Protein AF-A0A3N2KIJ1-F1 (afdb_monomer_lite)

pLDDT: mean 79.78, std 13.82, range [35.75, 96.56]

Radius of gyration: 16.18 Å; chains: 1; bounding box: 48×27×44 Å

Secondary structure (DSSP, 8-state):
---------SSEEEEETT-SS--EEE-TT---S-------TTSSEEEEEEEE-STTT--TT-EEEEEEEEEEEEEE--TTT-EEEEEEEEEEEE--SSEEEEEES-SEE-SS----EEEEE--TT----

Foldseek 3Di:
DQPLDQDFDQFKWKFWDPDPPDGTQDDHRDGDSDTDDDDDQVDQKIKMKIAGRDPVRRDPPQIKMKMWGWHWDWDDPDPVPPIFIKTFTPDMDMDPSFFPDKDQQHRIDGPDPDDGIDTDGDDPPPPDD

Structure (mmCIF, N/CA/C/O backbone):
data_AF-A0A3N2KIJ1-F1
#
_entry.id   AF-A0A3N2KIJ1-F1
#
loop_
_atom_site.group_PDB
_atom_site.id
_atom_site.type_symbol
_atom_site.label_atom_id
_atom_site.label_alt_id
_atom_site.label_comp_id
_atom_site.label_asym_id
_atom_site.label_entity_id
_atom_site.label_seq_id
_atom_site.pdbx_PDB_ins_code
_atom_site.Cartn_x
_atom_site.Cartn_y
_atom_site.Cartn_z
_atom_site.occupancy
_atom_site.B_iso_or_equiv
_atom_site.auth_seq_id
_atom_site.auth_comp_id
_atom_site.auth_asym_id
_atom_site.auth_atom_id
_atom_site.pdbx_PDB_model_num
ATOM 1 N N . MET A 1 1 ? -23.202 -7.683 2.969 1.00 44.56 1 MET A N 1
ATOM 2 C CA . MET A 1 1 ? -22.710 -7.948 1.592 1.00 44.56 1 MET A CA 1
ATOM 3 C C . MET A 1 1 ? -21.846 -6.756 1.208 1.00 44.56 1 MET A C 1
ATOM 5 O O . MET A 1 1 ? -22.367 -5.655 1.228 1.00 44.56 1 MET A O 1
ATOM 9 N N . SER A 1 2 ? -20.566 -6.931 0.845 1.00 48.75 2 SER A N 1
ATOM 10 C CA . SER A 1 2 ? -19.705 -5.785 0.488 1.00 48.75 2 SER A CA 1
ATOM 11 C C . SER A 1 2 ? -20.285 -5.010 -0.704 1.00 48.75 2 SER A C 1
ATOM 13 O O . SER A 1 2 ? -20.359 -5.533 -1.818 1.00 48.75 2 SER A O 1
ATOM 15 N N . THR A 1 3 ? -20.703 -3.764 -0.469 1.00 57.06 3 THR A N 1
ATOM 16 C CA . THR A 1 3 ? -21.377 -2.907 -1.461 1.00 57.06 3 THR A CA 1
ATOM 17 C C . THR A 1 3 ? -20.435 -2.408 -2.561 1.00 57.06 3 THR A C 1
ATOM 19 O O . THR A 1 3 ? -20.897 -1.841 -3.549 1.00 57.06 3 THR A O 1
ATOM 22 N N . LYS A 1 4 ? -19.113 -2.614 -2.412 1.00 61.72 4 LYS A N 1
ATOM 23 C CA . LYS A 1 4 ? -18.044 -2.059 -3.271 1.00 61.72 4 LYS A CA 1
ATOM 24 C C . LYS A 1 4 ? -18.173 -0.549 -3.519 1.00 61.72 4 LYS A C 1
ATOM 26 O O . LYS A 1 4 ? -17.627 -0.032 -4.492 1.00 61.72 4 LYS A O 1
ATOM 31 N N . GLN A 1 5 ? -18.905 0.158 -2.663 1.00 63.22 5 GLN A N 1
ATOM 32 C CA . GLN A 1 5 ? -19.157 1.576 -2.836 1.00 63.22 5 GLN A CA 1
ATOM 33 C C . GLN A 1 5 ? -17.884 2.354 -2.508 1.00 63.22 5 GLN A C 1
ATOM 35 O O . GLN A 1 5 ? -17.252 2.125 -1.477 1.00 63.22 5 GLN A O 1
ATOM 40 N N . GLN A 1 6 ? -17.495 3.266 -3.399 1.00 62.25 6 GLN A N 1
ATOM 41 C CA . GLN A 1 6 ? -16.359 4.139 -3.142 1.00 62.25 6 GLN A CA 1
ATOM 42 C C . GLN A 1 6 ? -16.702 5.045 -1.959 1.00 62.25 6 GLN A C 1
ATOM 44 O O . GLN A 1 6 ? -17.662 5.816 -2.010 1.00 62.25 6 GLN A O 1
ATOM 49 N N . ILE A 1 7 ? -15.910 4.940 -0.899 1.00 66.00 7 ILE A N 1
ATOM 50 C CA . ILE A 1 7 ? -15.989 5.824 0.257 1.00 66.00 7 ILE A CA 1
ATOM 51 C C . ILE A 1 7 ? -14.811 6.791 0.223 1.00 66.00 7 ILE A C 1
ATOM 53 O O . ILE A 1 7 ? -13.702 6.429 -0.170 1.00 66.00 7 ILE A O 1
ATOM 57 N N . THR A 1 8 ? -15.050 8.024 0.656 1.00 63.69 8 THR A N 1
ATOM 58 C CA . THR A 1 8 ? -13.994 9.021 0.838 1.00 63.69 8 THR A CA 1
ATOM 59 C C . THR A 1 8 ? -13.799 9.217 2.335 1.00 63.69 8 THR A C 1
ATOM 61 O O . THR A 1 8 ? -14.484 10.061 2.923 1.00 63.69 8 THR A O 1
ATOM 64 N N . PRO A 1 9 ? -12.925 8.428 2.984 1.00 65.19 9 PRO A N 1
ATOM 65 C CA . PRO A 1 9 ? -12.663 8.617 4.398 1.00 65.19 9 PRO A CA 1
ATOM 66 C C . PRO A 1 9 ? -12.051 10.005 4.605 1.00 65.19 9 PRO A C 1
ATOM 68 O O . PRO A 1 9 ? -11.097 10.388 3.935 1.00 65.19 9 PRO A O 1
ATOM 71 N N . ASP A 1 10 ? -12.611 10.781 5.527 1.00 64.38 10 ASP A N 1
ATOM 72 C CA . ASP A 1 10 ? -12.140 12.136 5.837 1.00 64.38 10 ASP A CA 1
ATOM 73 C C . ASP A 1 10 ? -11.167 12.184 7.021 1.00 64.38 10 ASP A C 1
ATOM 75 O O . ASP A 1 10 ? -10.599 13.229 7.339 1.00 64.38 10 ASP A O 1
ATOM 79 N N . SER A 1 11 ? -10.959 11.031 7.658 1.00 72.44 11 SER A N 1
ATOM 80 C CA . SER A 1 11 ? -10.238 10.897 8.918 1.00 72.44 11 SER A CA 1
ATOM 81 C C . SER A 1 11 ? -9.227 9.744 8.897 1.00 72.44 11 SER A C 1
ATOM 83 O O . SER A 1 11 ? -8.975 9.138 9.934 1.00 72.44 11 SER A O 1
ATOM 85 N N . VAL A 1 12 ? -8.656 9.406 7.737 1.00 78.75 12 VAL A N 1
ATOM 86 C CA . VAL A 1 12 ? -7.587 8.397 7.618 1.00 78.75 12 VAL A CA 1
ATOM 87 C C . VAL A 1 12 ? -6.275 9.097 7.295 1.00 78.75 12 VAL A C 1
ATOM 89 O O . VAL A 1 12 ? -6.210 9.905 6.374 1.00 78.75 12 VAL A O 1
ATOM 92 N N . ALA A 1 13 ? -5.233 8.781 8.057 1.00 83.81 13 ALA A N 1
ATOM 93 C CA . ALA A 1 13 ? -3.866 9.150 7.734 1.00 83.81 13 ALA A CA 1
ATOM 94 C C . ALA A 1 13 ? -3.138 7.928 7.172 1.00 83.81 13 ALA A C 1
ATOM 96 O O . ALA A 1 13 ? -3.220 6.841 7.743 1.00 83.81 13 ALA A O 1
ATOM 97 N N . VAL A 1 14 ? -2.426 8.106 6.062 1.00 86.31 14 VAL A N 1
ATOM 98 C CA . VAL A 1 14 ? -1.668 7.031 5.409 1.00 86.31 14 VAL A CA 1
ATOM 99 C C . VAL A 1 14 ? -0.207 7.417 5.388 1.00 86.31 14 VAL A C 1
ATOM 101 O O . VAL A 1 14 ? 0.122 8.556 5.051 1.00 86.31 14 VAL A O 1
ATOM 104 N N . GLY A 1 15 ? 0.672 6.476 5.711 1.00 86.38 15 GLY A N 1
ATOM 105 C CA . GLY A 1 15 ? 2.097 6.704 5.574 1.00 86.38 15 GLY A CA 1
ATOM 106 C C . GLY A 1 15 ? 2.919 5.469 5.253 1.00 86.38 15 GLY A C 1
ATOM 107 O O . GLY A 1 15 ? 2.436 4.349 5.352 1.00 86.38 15 GLY A O 1
ATOM 108 N N . GLY A 1 16 ? 4.163 5.668 4.824 1.00 86.56 16 GLY A N 1
ATOM 109 C CA . GLY A 1 16 ? 5.117 4.590 4.573 1.00 86.56 16 GLY A CA 1
ATOM 110 C C . GLY A 1 16 ? 5.831 4.154 5.852 1.00 86.56 16 GLY A C 1
ATOM 111 O O . GLY A 1 16 ? 6.302 4.989 6.617 1.00 86.56 16 GLY A O 1
ATOM 112 N N . VAL A 1 17 ? 5.977 2.850 6.067 1.00 82.81 17 VAL A N 1
ATOM 113 C CA . VAL A 1 17 ? 6.844 2.302 7.118 1.00 82.81 17 VAL A CA 1
ATOM 114 C C . VAL A 1 17 ? 8.304 2.436 6.668 1.00 82.81 17 VAL A C 1
ATOM 116 O O . VAL A 1 17 ? 8.640 2.187 5.505 1.00 82.81 17 VAL A O 1
ATOM 119 N N . ASP A 1 18 ? 9.175 2.910 7.562 1.00 78.00 18 ASP A N 1
ATOM 120 C CA . ASP A 1 18 ? 10.605 3.142 7.309 1.00 78.00 18 ASP A CA 1
ATOM 121 C C . ASP A 1 18 ? 10.909 4.010 6.067 1.00 78.00 18 ASP A C 1
ATOM 123 O O . ASP A 1 18 ? 11.909 3.786 5.375 1.00 78.00 18 ASP A O 1
ATOM 127 N N . ALA A 1 19 ? 10.036 4.962 5.702 1.00 67.38 19 ALA A N 1
ATOM 128 C CA . ALA A 1 19 ? 10.259 5.830 4.538 1.00 67.38 19 ALA A CA 1
ATOM 129 C C . ALA A 1 19 ? 11.291 6.931 4.819 1.00 67.38 19 ALA A C 1
ATOM 131 O O . ALA A 1 19 ? 11.189 7.614 5.837 1.00 67.38 19 ALA A O 1
ATOM 132 N N . PRO A 1 20 ? 12.289 7.131 3.937 1.00 56.38 20 PRO A N 1
ATOM 133 C CA . PRO A 1 20 ? 13.217 8.241 4.083 1.00 56.38 20 PRO A CA 1
ATOM 134 C C . PRO A 1 20 ? 12.519 9.577 3.770 1.00 56.38 20 PRO A C 1
ATOM 136 O O . PRO A 1 20 ? 11.875 9.713 2.734 1.00 56.38 20 PRO A O 1
ATOM 139 N N . ASN A 1 21 ? 12.736 10.573 4.631 1.00 52.78 21 ASN A N 1
ATOM 140 C CA . ASN A 1 21 ? 12.461 12.011 4.449 1.00 52.78 21 ASN A CA 1
ATOM 141 C C . ASN A 1 21 ? 11.012 12.526 4.512 1.00 52.78 21 ASN A C 1
ATOM 143 O O . ASN A 1 21 ? 10.862 13.714 4.766 1.00 52.78 21 ASN A O 1
ATOM 147 N N . ASP A 1 22 ? 9.982 11.697 4.358 1.00 56.53 22 ASP A N 1
ATOM 148 C CA . ASP A 1 22 ? 8.612 11.983 4.820 1.00 56.53 22 ASP A CA 1
ATOM 149 C C . ASP A 1 22 ? 7.799 10.688 4.726 1.00 56.53 22 ASP A C 1
ATOM 151 O O . ASP A 1 22 ? 7.754 10.049 3.672 1.00 56.53 22 ASP A O 1
ATOM 155 N N . THR A 1 23 ? 7.213 10.248 5.835 1.00 65.88 23 THR A N 1
ATOM 156 C CA . THR A 1 23 ? 6.374 9.050 5.850 1.00 65.88 23 THR A CA 1
ATOM 157 C C . THR A 1 23 ? 4.922 9.381 5.555 1.00 65.88 23 THR A C 1
ATOM 159 O O . THR A 1 23 ? 4.211 8.467 5.165 1.00 65.88 23 THR A O 1
ATOM 162 N N . LEU A 1 24 ? 4.460 10.629 5.700 1.00 74.88 24 LEU A N 1
ATOM 163 C CA . LEU A 1 24 ? 3.040 10.965 5.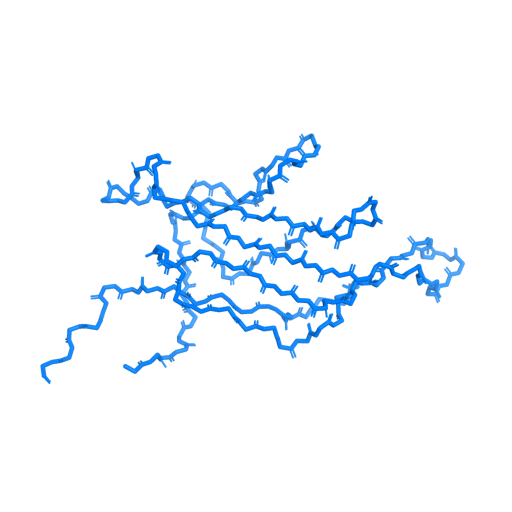618 1.00 74.88 24 LEU A CA 1
ATOM 164 C C . LEU A 1 24 ? 2.602 11.199 4.165 1.00 74.88 24 LEU A C 1
ATOM 166 O O . LEU A 1 24 ? 2.922 12.210 3.551 1.00 74.88 24 LEU A O 1
ATOM 170 N N . LEU A 1 25 ? 1.821 10.265 3.627 1.00 74.38 25 LEU A N 1
ATOM 171 C CA . LEU A 1 25 ? 1.255 10.334 2.276 1.00 74.38 25 LEU A CA 1
ATOM 172 C C . LEU A 1 25 ? -0.105 11.038 2.264 1.00 74.38 25 LEU A C 1
ATOM 174 O O . LEU A 1 25 ? -0.458 11.709 1.298 1.00 74.38 25 LEU A O 1
ATOM 178 N N . LEU A 1 26 ? -0.866 10.885 3.347 1.00 76.12 26 LEU A N 1
ATOM 179 C CA . LEU A 1 26 ? -2.164 11.517 3.533 1.00 76.12 26 LEU A CA 1
ATOM 180 C C . LEU A 1 26 ? -2.291 12.000 4.976 1.00 7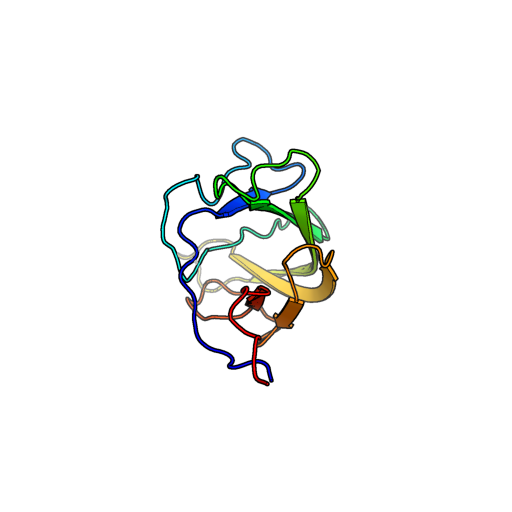6.12 26 LEU A C 1
ATOM 182 O O . LEU A 1 26 ? -2.202 11.198 5.905 1.00 76.12 26 LEU A O 1
ATOM 186 N N . GLY A 1 27 ? -2.500 13.304 5.163 1.00 65.25 27 GLY A N 1
ATOM 187 C CA . GLY A 1 27 ? -2.689 13.909 6.481 1.00 65.25 27 GLY A CA 1
ATOM 188 C C . GLY A 1 27 ? -4.142 13.851 6.979 1.00 65.25 27 GLY A C 1
ATOM 189 O O . GLY A 1 27 ? -5.069 13.818 6.164 1.00 65.25 27 GLY A O 1
ATOM 190 N N . PRO A 1 28 ? -4.366 13.900 8.308 1.00 58.84 28 PRO A N 1
ATOM 191 C CA . PRO A 1 28 ? -5.711 13.924 8.882 1.00 58.84 28 PRO A CA 1
ATOM 192 C C . PRO A 1 28 ? -6.516 15.129 8.370 1.00 58.84 28 PRO A C 1
ATOM 194 O O . PRO A 1 28 ? -6.015 16.252 8.364 1.00 58.84 28 PRO A O 1
ATOM 197 N N . GLY A 1 29 ? -7.761 14.897 7.940 1.00 59.59 29 GLY A N 1
ATOM 198 C CA . GLY A 1 29 ? -8.640 15.919 7.357 1.00 59.59 29 GLY A CA 1
ATOM 199 C C . GLY A 1 29 ? -8.596 16.009 5.826 1.00 59.59 29 GLY A C 1
ATOM 200 O O . GLY A 1 29 ? -9.382 16.753 5.239 1.00 59.59 29 GLY A O 1
ATOM 201 N N . SER A 1 30 ? -7.716 15.248 5.169 1.00 62.25 30 SER A N 1
ATOM 202 C CA . SER A 1 30 ? -7.683 15.146 3.708 1.00 62.25 30 SER A CA 1
ATOM 203 C C . SER A 1 30 ? -8.689 14.101 3.228 1.00 62.25 30 SER A C 1
ATOM 205 O O . SER A 1 30 ? -8.615 12.934 3.601 1.00 62.25 30 SER A O 1
ATOM 207 N N . ARG A 1 31 ? -9.631 14.526 2.384 1.00 65.19 31 ARG A N 1
ATOM 208 C CA . ARG A 1 31 ? -10.635 13.663 1.751 1.00 65.19 31 ARG A CA 1
ATOM 209 C C . ARG A 1 31 ? -10.126 13.211 0.393 1.00 65.19 31 ARG A C 1
ATOM 211 O O . ARG A 1 31 ? -10.268 13.951 -0.578 1.00 65.19 31 ARG A O 1
ATOM 218 N N . VAL A 1 32 ? -9.543 12.019 0.321 1.00 67.25 32 VAL A N 1
ATOM 219 C CA . VAL A 1 32 ? -9.133 11.428 -0.959 1.00 67.25 32 VAL A CA 1
ATOM 220 C C . VAL A 1 32 ? -9.740 10.043 -1.118 1.00 67.25 32 VAL A C 1
ATOM 222 O O . VAL A 1 32 ? -9.747 9.244 -0.186 1.00 67.25 32 VAL A O 1
ATOM 225 N N . SER A 1 33 ? -10.277 9.776 -2.304 1.00 71.81 33 SER A N 1
ATOM 226 C CA . SER A 1 33 ? -10.714 8.441 -2.717 1.00 71.81 33 SER A CA 1
ATOM 227 C C . SER A 1 33 ? -9.608 7.674 -3.448 1.00 71.81 33 SER A C 1
ATOM 229 O O . SER A 1 33 ? -9.729 6.469 -3.645 1.00 71.81 33 SER A O 1
ATOM 231 N N . GLN A 1 34 ? -8.529 8.363 -3.838 1.00 77.81 34 GLN A N 1
ATOM 232 C CA . GLN A 1 34 ? -7.366 7.810 -4.526 1.00 77.81 34 GLN A CA 1
ATOM 233 C C . GLN A 1 34 ? -6.086 8.424 -3.957 1.00 77.81 34 GLN A C 1
ATOM 235 O O . GLN A 1 34 ? -6.025 9.623 -3.681 1.00 77.81 34 GLN A O 1
ATOM 240 N N . LEU A 1 35 ? -5.065 7.591 -3.772 1.00 83.31 35 LEU A N 1
ATOM 241 C CA . LEU A 1 35 ? -3.772 7.981 -3.221 1.00 83.31 35 LEU A CA 1
ATOM 242 C C . LEU A 1 35 ? -2.657 7.297 -4.008 1.00 83.31 35 LEU A C 1
ATOM 244 O O . LEU A 1 35 ? -2.719 6.095 -4.262 1.00 83.31 35 LEU A O 1
ATOM 248 N N . TYR A 1 36 ? -1.610 8.050 -4.338 1.00 83.31 36 TYR A N 1
ATOM 249 C CA . TYR A 1 36 ? -0.405 7.483 -4.927 1.00 83.31 36 TYR A CA 1
ATOM 250 C C . TYR A 1 36 ? 0.477 6.859 -3.840 1.00 83.31 36 TYR A C 1
ATOM 252 O O . TYR A 1 36 ? 0.964 7.551 -2.944 1.00 83.31 36 TYR A O 1
ATOM 260 N N . LEU A 1 37 ? 0.694 5.547 -3.930 1.00 86.81 37 LEU A N 1
ATOM 261 C CA . LEU A 1 37 ? 1.563 4.801 -3.023 1.00 86.81 37 LEU A CA 1
ATOM 262 C C . LEU A 1 37 ? 2.964 4.664 -3.645 1.00 86.81 37 LEU A C 1
ATOM 264 O O . LEU A 1 37 ? 3.110 3.982 -4.659 1.00 86.81 37 LEU A O 1
ATOM 268 N N . PRO A 1 38 ? 4.015 5.287 -3.079 1.00 86.75 38 PRO A N 1
ATOM 269 C CA . PRO A 1 38 ? 5.353 5.233 -3.657 1.00 86.75 38 PRO A CA 1
ATOM 270 C C . PRO A 1 38 ? 6.051 3.896 -3.368 1.00 86.75 38 PRO A C 1
ATOM 272 O O . PRO A 1 38 ? 6.439 3.608 -2.235 1.00 86.75 38 PRO A O 1
ATOM 275 N N . PHE A 1 39 ? 6.271 3.100 -4.415 1.00 87.31 39 PHE A N 1
ATOM 276 C CA . PHE A 1 39 ? 7.091 1.885 -4.367 1.00 87.31 39 PHE A CA 1
ATOM 277 C C . PHE A 1 39 ? 8.579 2.247 -4.449 1.00 87.31 39 PHE A C 1
ATOM 279 O O . PHE A 1 39 ? 8.967 3.232 -5.080 1.00 87.31 39 PHE A O 1
ATOM 286 N N . ARG A 1 40 ? 9.437 1.444 -3.813 1.00 87.00 40 ARG A N 1
ATOM 287 C CA . ARG A 1 40 ? 10.883 1.703 -3.738 1.00 87.00 40 ARG A CA 1
ATOM 288 C C . ARG A 1 40 ? 11.659 0.715 -4.590 1.00 87.00 40 ARG A C 1
ATOM 290 O O . ARG A 1 40 ? 11.661 -0.473 -4.292 1.00 87.00 40 ARG A O 1
ATOM 297 N N . SER A 1 41 ? 12.397 1.201 -5.582 1.00 85.50 41 SER A N 1
ATOM 298 C CA . SER A 1 41 ? 13.265 0.369 -6.432 1.00 85.50 41 SER A CA 1
ATOM 299 C C . SER A 1 41 ? 14.450 -0.256 -5.688 1.00 85.50 41 SER A C 1
ATOM 301 O O . SER A 1 41 ? 14.981 -1.274 -6.117 1.00 85.50 41 SER A O 1
ATOM 303 N N . THR A 1 42 ? 14.852 0.315 -4.550 1.00 87.00 42 THR A N 1
ATOM 304 C CA . THR A 1 42 ? 15.981 -0.161 -3.730 1.00 87.00 42 THR A CA 1
ATOM 305 C C . THR A 1 42 ? 15.601 -1.234 -2.709 1.00 87.00 42 THR A C 1
ATOM 307 O O . THR A 1 42 ? 16.463 -1.711 -1.967 1.00 87.00 42 THR A O 1
ATOM 310 N N . LYS A 1 43 ? 14.317 -1.602 -2.626 1.00 88.56 43 LYS A N 1
ATOM 311 C CA . LYS A 1 43 ? 13.792 -2.586 -1.673 1.00 88.56 43 LYS A CA 1
ATOM 312 C C . LYS A 1 43 ? 12.899 -3.593 -2.406 1.00 88.56 43 LYS A C 1
ATOM 314 O O . LYS A 1 43 ? 12.180 -3.195 -3.316 1.00 88.56 43 LYS A O 1
ATOM 319 N N . PRO A 1 44 ? 12.898 -4.872 -1.994 1.00 91.69 44 PRO A N 1
ATOM 320 C CA . PRO A 1 44 ? 12.003 -5.881 -2.566 1.00 91.69 44 PRO A CA 1
ATOM 321 C C . PRO A 1 44 ? 10.551 -5.725 -2.090 1.00 91.69 44 PRO A C 1
ATOM 323 O O . PRO A 1 44 ? 9.661 -6.411 -2.584 1.00 91.69 44 PRO A O 1
ATOM 326 N N . SER A 1 45 ? 10.316 -4.859 -1.103 1.00 92.56 45 SER A N 1
ATOM 327 C CA . SER A 1 45 ? 9.009 -4.640 -0.508 1.00 92.56 45 SER A CA 1
ATOM 328 C C . SER A 1 45 ? 8.853 -3.208 -0.010 1.00 92.56 45 SER A C 1
ATOM 330 O O . SER A 1 45 ? 9.828 -2.559 0.380 1.00 92.56 45 SER A O 1
ATOM 332 N N . THR A 1 46 ? 7.609 -2.742 0.029 1.00 92.75 46 THR A N 1
ATOM 333 C CA . THR A 1 46 ? 7.207 -1.490 0.677 1.00 92.75 46 THR A CA 1
ATOM 334 C C . THR A 1 46 ? 6.000 -1.774 1.558 1.00 92.75 46 THR A C 1
ATOM 336 O O . THR A 1 46 ? 5.112 -2.532 1.171 1.00 92.75 46 THR A O 1
ATOM 339 N N . GLU A 1 47 ? 5.983 -1.183 2.747 1.00 93.25 47 GLU A N 1
ATOM 340 C CA . GLU A 1 47 ? 4.880 -1.295 3.693 1.00 93.25 47 GLU A CA 1
ATOM 341 C C . GLU A 1 47 ? 4.316 0.089 4.003 1.00 93.25 47 GLU A C 1
ATOM 343 O O . GLU A 1 47 ? 5.055 1.075 4.091 1.00 93.25 47 GLU A O 1
ATOM 348 N N . PHE A 1 48 ? 2.999 0.148 4.141 1.00 92.19 48 PHE A N 1
ATOM 349 C CA . PHE A 1 48 ? 2.228 1.335 4.462 1.00 92.19 48 PHE A CA 1
ATOM 350 C C . PHE A 1 48 ? 1.420 1.093 5.729 1.00 92.19 48 PHE A C 1
ATOM 352 O O . PHE A 1 48 ? 0.980 -0.029 5.968 1.00 92.19 48 PHE A O 1
ATOM 359 N N . TYR A 1 49 ? 1.202 2.141 6.516 1.00 91.06 49 TYR A N 1
ATOM 360 C CA . TYR A 1 49 ? 0.309 2.128 7.664 1.00 91.06 49 TYR A CA 1
ATOM 361 C C . TYR A 1 49 ? -0.887 3.056 7.432 1.00 91.06 49 TYR A C 1
ATOM 363 O O . TYR A 1 49 ? -0.762 4.118 6.818 1.00 91.06 49 TYR A O 1
ATOM 371 N N . PHE A 1 50 ? -2.037 2.656 7.963 1.00 89.19 50 PHE A N 1
ATOM 372 C CA . PHE A 1 50 ? -3.309 3.362 7.935 1.00 89.19 50 PHE A CA 1
ATOM 373 C C . PHE A 1 50 ? -3.710 3.651 9.375 1.00 89.19 50 PHE A C 1
ATOM 375 O O . PHE A 1 50 ? -4.043 2.741 10.133 1.00 89.19 50 PHE A O 1
ATOM 382 N N . GLN A 1 51 ? -3.646 4.921 9.762 1.00 87.25 51 GLN A N 1
ATOM 383 C CA . GLN A 1 51 ? -4.048 5.377 11.084 1.00 87.25 51 GLN A CA 1
ATOM 384 C C . GLN A 1 51 ? -5.407 6.067 11.011 1.00 87.25 51 GLN A C 1
ATOM 386 O O . GLN A 1 51 ? -5.612 7.008 10.242 1.00 87.25 51 GLN A O 1
ATOM 391 N N . TYR A 1 52 ? -6.327 5.628 11.861 1.00 85.06 52 TYR A N 1
ATOM 392 C CA . TYR A 1 52 ? -7.682 6.161 11.922 1.00 85.06 52 TYR A CA 1
ATOM 393 C C . TYR A 1 52 ? -7.722 7.319 12.914 1.00 85.06 52 TYR A C 1
ATOM 395 O O . TYR A 1 52 ? -7.440 7.153 14.091 1.00 85.06 52 TYR A O 1
ATOM 403 N N . LYS A 1 53 ? -8.035 8.518 12.427 1.00 77.19 53 LYS A N 1
ATOM 404 C CA . LYS A 1 53 ? -8.070 9.777 13.188 1.00 77.19 53 LYS A CA 1
ATOM 405 C C . LYS A 1 53 ? -9.482 10.286 13.455 1.00 77.19 53 LYS A C 1
ATOM 407 O O . LYS A 1 53 ? -9.665 11.406 13.928 1.00 77.19 53 LYS A O 1
ATOM 412 N N . GLN A 1 54 ? -10.497 9.475 13.166 1.00 74.00 54 GLN A N 1
ATOM 413 C CA . GLN A 1 54 ? -11.866 9.798 13.549 1.00 74.00 54 GLN A CA 1
ATOM 414 C C . GLN A 1 54 ? -11.959 9.764 15.079 1.00 74.00 54 GLN A C 1
ATOM 416 O O . GLN A 1 54 ? -11.435 8.843 15.692 1.00 74.00 54 GLN A O 1
ATOM 421 N N . LYS A 1 55 ? -12.623 10.739 15.716 1.00 66.12 55 LYS A N 1
ATOM 422 C CA . LYS A 1 55 ? -12.615 10.897 17.190 1.00 66.12 55 LYS A CA 1
ATOM 423 C C . LYS A 1 55 ? -12.933 9.622 17.986 1.00 66.12 55 LYS A C 1
ATOM 425 O O . LYS A 1 55 ? -12.406 9.458 19.077 1.00 66.12 55 LYS A O 1
ATOM 430 N N . ALA A 1 56 ? -13.795 8.749 17.465 1.00 69.50 56 ALA A N 1
ATOM 431 C CA . ALA A 1 56 ? -14.170 7.490 18.114 1.00 69.50 56 ALA A CA 1
ATOM 432 C C . ALA A 1 56 ? -13.154 6.345 17.908 1.00 69.50 56 ALA A C 1
ATOM 434 O O . ALA A 1 56 ? -13.281 5.306 18.545 1.00 69.50 56 ALA A O 1
ATOM 435 N N . LEU A 1 57 ? -12.177 6.524 17.015 1.00 70.75 57 LEU A N 1
ATOM 436 C CA . LEU A 1 57 ? -11.237 5.509 16.531 1.00 70.75 57 LEU A CA 1
ATOM 437 C C . LEU A 1 57 ? -9.763 5.962 16.613 1.00 70.75 57 LEU A C 1
ATOM 439 O O . LEU A 1 57 ? -8.887 5.193 16.227 1.00 70.75 57 LEU A O 1
ATOM 443 N N . ASP A 1 58 ? -9.471 7.169 17.124 1.00 79.19 58 ASP A N 1
ATOM 444 C CA . ASP A 1 58 ? -8.104 7.703 17.283 1.00 79.19 58 ASP A CA 1
ATOM 445 C C . ASP A 1 58 ? -7.375 7.055 18.463 1.00 79.19 58 ASP A C 1
ATOM 447 O O . ASP A 1 58 ? -7.119 7.661 19.506 1.00 79.19 58 ASP A O 1
ATOM 451 N N . PHE A 1 59 ? -7.064 5.774 18.287 1.00 78.44 59 PHE A N 1
ATOM 452 C CA . PHE A 1 59 ? -6.307 4.977 19.231 1.00 78.44 59 PHE A CA 1
ATOM 453 C C . PHE A 1 59 ? -4.913 4.670 18.672 1.00 78.44 59 PHE A C 1
ATOM 455 O O . PHE A 1 59 ? -4.798 4.217 17.533 1.00 78.44 59 PHE A O 1
ATOM 462 N N . PRO A 1 60 ? -3.835 4.827 19.465 1.00 77.88 60 PRO A N 1
ATOM 463 C CA . PRO A 1 60 ? -2.471 4.533 19.016 1.00 77.88 60 PRO A CA 1
ATOM 464 C C . PRO A 1 60 ? -2.252 3.094 18.529 1.00 77.88 60 PRO A C 1
ATOM 466 O O . PRO A 1 60 ? -1.356 2.856 17.727 1.00 77.88 60 PRO A O 1
ATOM 469 N N . TRP A 1 61 ? -3.048 2.143 19.024 1.00 79.81 61 TRP A N 1
ATOM 470 C CA . TRP A 1 61 ? -2.974 0.726 18.656 1.00 79.81 61 TRP A CA 1
ATOM 4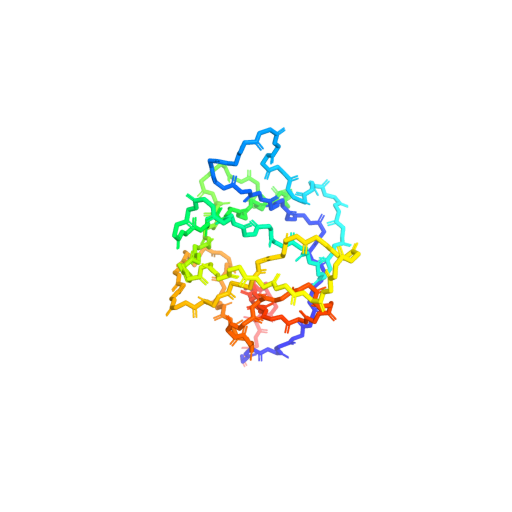71 C C . TRP A 1 61 ? -3.898 0.343 17.495 1.00 79.81 61 TRP A C 1
ATOM 473 O O . TRP A 1 61 ? -3.795 -0.771 16.994 1.00 79.81 61 TRP A O 1
ATOM 483 N N . LEU A 1 62 ? -4.811 1.228 17.078 1.00 85.25 62 LEU A N 1
ATOM 484 C CA . LEU A 1 62 ? -5.722 0.969 15.967 1.00 85.25 62 LEU A CA 1
ATOM 485 C C . LEU A 1 62 ? -5.079 1.479 14.677 1.00 85.25 62 LEU A C 1
ATOM 487 O O . LEU A 1 62 ? -5.354 2.581 14.202 1.00 85.25 62 LEU A O 1
ATOM 491 N N . VAL A 1 63 ? -4.160 0.674 14.156 1.00 88.62 63 VAL A N 1
ATOM 492 C CA . VAL A 1 63 ? -3.414 0.953 12.930 1.00 88.62 63 VAL A CA 1
ATOM 493 C C . VAL A 1 63 ? -3.414 -0.308 12.089 1.00 88.62 63 VAL A C 1
ATOM 495 O O . VAL A 1 63 ? -3.050 -1.373 12.587 1.00 88.62 63 VAL A O 1
ATOM 498 N N . ASP A 1 64 ? -3.794 -0.183 10.821 1.00 91.81 64 ASP A N 1
ATOM 499 C CA . ASP A 1 64 ? -3.594 -1.263 9.864 1.00 91.81 64 ASP A CA 1
ATOM 500 C C . ASP A 1 64 ? -2.305 -1.089 9.075 1.00 91.81 64 ASP A C 1
ATOM 502 O O . ASP A 1 64 ? -1.923 0.034 8.758 1.00 91.81 64 ASP A O 1
ATOM 506 N N . THR A 1 65 ? -1.649 -2.193 8.723 1.00 93.44 65 THR A N 1
ATOM 507 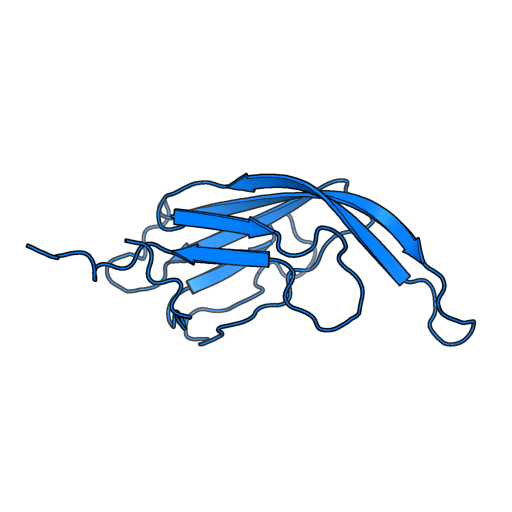C CA . THR A 1 65 ? -0.533 -2.188 7.780 1.00 93.44 65 THR A CA 1
ATOM 508 C C . THR A 1 65 ? -0.874 -2.944 6.507 1.00 93.44 65 THR A C 1
ATOM 510 O O . THR A 1 65 ? -1.669 -3.883 6.504 1.00 93.44 65 THR A O 1
ATOM 513 N N . LEU A 1 66 ? -0.277 -2.503 5.404 1.00 94.81 66 LEU A N 1
ATOM 514 C CA . LEU A 1 66 ? -0.370 -3.117 4.088 1.00 94.81 66 LEU A CA 1
ATOM 515 C C . LEU A 1 66 ? 1.023 -3.163 3.484 1.00 94.81 66 LEU A C 1
ATOM 517 O O . LEU A 1 66 ? 1.637 -2.131 3.213 1.00 94.81 66 LEU A O 1
ATOM 521 N N . ARG A 1 67 ? 1.507 -4.373 3.245 1.00 95.12 67 ARG A N 1
ATOM 522 C CA . ARG A 1 67 ? 2.812 -4.633 2.658 1.00 95.12 67 ARG A CA 1
ATOM 523 C C . ARG A 1 67 ? 2.653 -5.236 1.274 1.00 95.12 67 ARG A C 1
ATOM 525 O O . ARG A 1 67 ? 1.895 -6.184 1.096 1.00 95.12 67 ARG A O 1
ATOM 532 N N . PHE A 1 68 ? 3.432 -4.722 0.331 1.00 95.44 68 PHE A N 1
ATOM 533 C CA . PHE A 1 68 ? 3.593 -5.271 -1.009 1.00 95.44 68 PHE A CA 1
ATOM 534 C C . PHE A 1 68 ? 5.015 -5.782 -1.186 1.00 95.44 68 PHE A C 1
ATOM 536 O O . PHE A 1 68 ? 5.965 -5.041 -0.929 1.00 95.44 68 PHE A O 1
ATOM 543 N N . ASP A 1 69 ? 5.157 -7.009 -1.677 1.00 96.19 69 ASP A N 1
ATOM 544 C CA . ASP A 1 69 ? 6.413 -7.517 -2.223 1.00 96.19 69 ASP A CA 1
ATOM 545 C C . ASP A 1 69 ? 6.332 -7.495 -3.753 1.00 96.19 69 ASP A C 1
ATOM 547 O O . ASP A 1 69 ? 5.281 -7.764 -4.348 1.00 96.19 69 ASP A O 1
ATOM 551 N N . TYR A 1 70 ? 7.434 -7.128 -4.402 1.00 95.69 70 TYR A N 1
ATOM 552 C CA . TYR A 1 70 ? 7.450 -6.887 -5.838 1.00 95.69 70 TYR A CA 1
ATOM 553 C C . TYR A 1 70 ? 8.843 -7.035 -6.449 1.00 95.69 70 TYR A C 1
ATOM 555 O O . TYR A 1 70 ? 9.874 -6.950 -5.782 1.00 95.69 70 TYR A O 1
ATOM 563 N N . VAL A 1 71 ? 8.869 -7.186 -7.772 1.00 94.25 71 VAL A N 1
ATOM 564 C CA . VAL A 1 71 ? 10.091 -7.128 -8.579 1.00 94.25 71 VAL A CA 1
ATOM 565 C C . VAL A 1 71 ? 10.150 -5.783 -9.297 1.00 94.25 71 VAL A C 1
ATOM 567 O O . VAL A 1 71 ? 9.278 -5.473 -10.110 1.00 94.25 71 VAL A O 1
ATOM 570 N N . ALA A 1 72 ? 11.183 -4.991 -9.006 1.00 92.31 72 ALA A N 1
ATOM 571 C CA . ALA A 1 72 ? 11.461 -3.734 -9.693 1.00 92.31 72 ALA A CA 1
ATOM 572 C C . ALA A 1 72 ? 12.313 -3.997 -10.944 1.00 92.31 72 ALA A C 1
ATOM 574 O O . ALA A 1 72 ? 13.419 -4.525 -10.848 1.00 92.31 72 ALA A O 1
ATOM 575 N N . THR A 1 73 ? 11.802 -3.626 -12.117 1.00 90.38 73 THR A N 1
ATOM 576 C CA . THR A 1 73 ? 12.508 -3.774 -13.399 1.00 90.38 73 THR A CA 1
ATOM 577 C C . THR A 1 73 ? 12.738 -2.396 -14.013 1.00 90.38 73 THR A C 1
ATOM 579 O O . THR A 1 73 ? 11.765 -1.649 -14.147 1.00 90.38 73 THR A O 1
ATOM 582 N N . PRO A 1 74 ? 13.978 -2.031 -14.390 1.00 86.62 74 PRO A N 1
ATOM 583 C CA . PRO A 1 74 ? 14.217 -0.781 -15.094 1.00 86.62 74 PRO A CA 1
ATOM 584 C C . PRO A 1 74 ? 13.503 -0.811 -16.450 1.00 86.62 74 PRO A C 1
ATOM 586 O O . PRO A 1 74 ? 13.574 -1.797 -17.184 1.00 86.62 74 PRO A O 1
ATOM 589 N N . TYR A 1 75 ? 12.814 0.274 -16.773 1.00 82.81 75 TYR A N 1
ATOM 590 C CA . TYR A 1 75 ? 12.119 0.473 -18.032 1.00 82.81 75 TYR A CA 1
ATOM 591 C C . TYR A 1 75 ? 12.611 1.760 -18.684 1.00 82.81 75 TYR A C 1
ATOM 593 O O . TYR A 1 75 ? 12.718 2.804 -18.038 1.00 82.81 75 TYR A O 1
ATOM 601 N N . PHE A 1 76 ? 12.923 1.670 -19.973 1.00 77.69 76 PHE A N 1
ATOM 602 C CA . PHE A 1 76 ? 13.400 2.793 -20.763 1.00 77.69 76 PHE A CA 1
ATOM 603 C C . PHE A 1 76 ? 12.360 3.107 -21.834 1.00 77.69 76 PHE A C 1
ATOM 605 O O . PHE A 1 76 ? 12.220 2.361 -22.802 1.00 77.69 76 PHE A O 1
ATOM 612 N N . ALA A 1 77 ? 11.596 4.179 -21.619 1.00 70.81 77 ALA A N 1
ATOM 613 C CA . ALA A 1 77 ? 10.544 4.595 -22.543 1.00 70.81 77 ALA A CA 1
ATOM 614 C C . ALA A 1 77 ? 11.117 5.341 -23.760 1.00 70.81 77 ALA A C 1
ATOM 616 O O . ALA A 1 77 ? 10.707 5.095 -24.892 1.00 70.81 77 ALA A O 1
ATOM 617 N N . SER A 1 78 ? 12.074 6.243 -23.529 1.00 72.00 78 SER A N 1
ATOM 618 C CA . SER A 1 78 ? 12.796 7.005 -24.550 1.00 72.00 78 SER A CA 1
ATOM 619 C C . SER A 1 78 ? 14.029 7.680 -23.938 1.00 72.00 78 SER A C 1
ATOM 621 O O . SER A 1 78 ? 14.153 7.755 -22.714 1.00 72.00 78 SER A O 1
ATOM 623 N N . GLU A 1 79 ? 14.913 8.211 -24.788 1.00 70.12 79 GLU A N 1
ATOM 624 C CA . GLU A 1 79 ? 16.109 8.958 -24.366 1.00 70.12 79 GLU A CA 1
ATOM 625 C C . GLU A 1 79 ? 15.771 10.192 -23.511 1.00 70.12 79 GLU A C 1
ATOM 627 O O . GLU A 1 79 ? 16.465 10.473 -22.536 1.00 70.12 79 GLU A O 1
ATOM 632 N N . ASP A 1 80 ? 14.642 10.848 -23.796 1.00 71.81 80 ASP A N 1
ATOM 633 C CA . ASP A 1 80 ? 14.170 12.034 -23.071 1.00 71.81 80 ASP A CA 1
ATOM 634 C C . ASP A 1 80 ? 13.476 11.732 -21.728 1.00 71.81 80 ASP A C 1
ATOM 636 O O . ASP A 1 80 ? 13.365 12.619 -20.883 1.00 71.81 80 ASP A O 1
ATOM 640 N N . CYS A 1 81 ? 12.975 10.510 -21.503 1.00 66.44 81 CYS A N 1
ATOM 641 C CA . CYS A 1 81 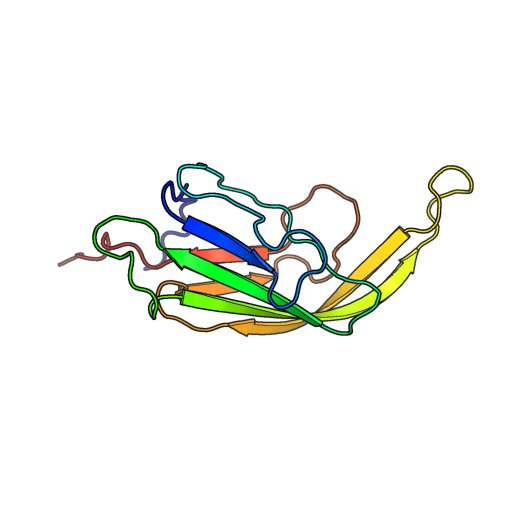? 12.144 10.198 -20.327 1.00 66.44 81 CYS A CA 1
ATOM 642 C C . CYS A 1 81 ? 12.959 9.736 -19.102 1.00 66.44 81 CYS A C 1
ATOM 644 O O . CYS A 1 81 ? 12.434 9.647 -17.992 1.00 66.44 81 CYS A O 1
ATOM 646 N N . GLY A 1 82 ? 14.256 9.470 -19.288 1.00 70.75 82 GLY A N 1
ATOM 647 C CA . GLY A 1 82 ? 15.134 8.961 -18.237 1.00 70.75 82 GLY A CA 1
ATOM 648 C C . GLY A 1 82 ? 14.837 7.508 -17.840 1.00 70.75 82 GLY A C 1
ATOM 649 O O . GLY A 1 82 ? 14.063 6.795 -18.480 1.00 70.75 82 GLY A O 1
ATOM 650 N N . ALA A 1 83 ? 15.502 7.036 -16.783 1.00 69.69 83 ALA A N 1
ATOM 651 C CA . ALA A 1 83 ? 15.312 5.682 -16.268 1.00 69.69 83 ALA A CA 1
ATOM 652 C C . ALA A 1 83 ? 14.038 5.598 -15.414 1.00 69.69 83 ALA A C 1
ATOM 654 O O . ALA A 1 83 ? 13.941 6.247 -14.371 1.00 69.69 83 ALA A O 1
ATOM 655 N N . MET A 1 84 ? 13.086 4.763 -15.831 1.00 81.88 84 MET A N 1
ATOM 656 C CA . MET A 1 84 ? 11.854 4.479 -15.091 1.00 81.88 84 MET A CA 1
ATOM 657 C C . MET A 1 84 ? 11.927 3.084 -14.463 1.00 81.88 84 MET A C 1
ATOM 659 O O . MET A 1 84 ? 12.772 2.270 -14.835 1.00 81.88 84 MET A O 1
ATOM 663 N N . TYR A 1 85 ? 11.035 2.783 -13.520 1.00 86.81 85 TYR A N 1
ATOM 664 C CA . TYR A 1 85 ? 10.885 1.437 -12.966 1.00 86.81 85 TYR A CA 1
ATOM 665 C C . TYR A 1 85 ? 9.447 0.960 -13.129 1.00 86.81 85 TYR A C 1
ATOM 667 O O . TYR A 1 85 ? 8.508 1.683 -12.805 1.00 86.81 85 TYR A O 1
ATOM 675 N N . HIS A 1 86 ? 9.292 -0.276 -13.591 1.00 91.00 86 HIS A N 1
ATOM 676 C CA . HIS A 1 86 ? 8.052 -1.027 -13.467 1.00 91.00 86 HIS A CA 1
ATOM 677 C C . HIS A 1 86 ? 8.129 -1.914 -12.230 1.00 91.00 86 HIS A C 1
ATOM 679 O O . HIS A 1 86 ? 9.124 -2.618 -12.032 1.00 91.00 86 HIS A O 1
ATOM 685 N N . TYR A 1 87 ? 7.076 -1.905 -11.419 1.00 92.00 87 TYR A N 1
ATOM 686 C CA . TYR A 1 87 ? 6.981 -2.745 -10.231 1.00 92.00 87 TYR A CA 1
ATOM 687 C C . TYR A 1 87 ? 5.940 -3.825 -10.472 1.00 92.00 87 TYR A C 1
ATOM 689 O O . TY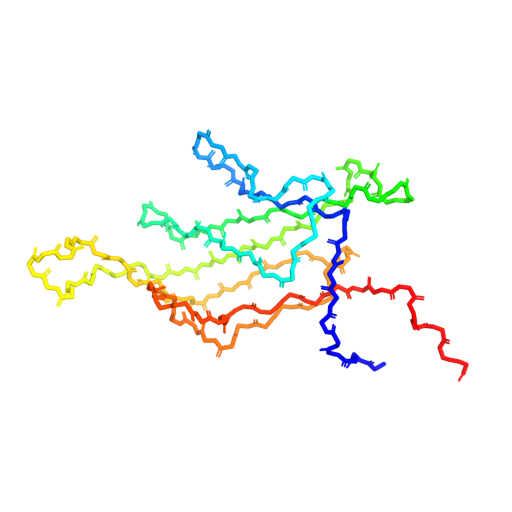R A 1 87 ? 4.763 -3.532 -10.649 1.00 92.00 87 TYR A O 1
ATOM 697 N N . ARG A 1 88 ? 6.368 -5.087 -10.486 1.00 94.62 88 ARG A N 1
ATOM 698 C CA . ARG A 1 88 ? 5.451 -6.225 -10.566 1.00 94.62 88 ARG A CA 1
ATOM 699 C C . ARG A 1 88 ? 5.193 -6.763 -9.168 1.00 94.62 88 ARG A C 1
ATOM 701 O O . ARG A 1 88 ? 6.096 -7.367 -8.595 1.00 94.62 88 ARG A O 1
ATOM 708 N N . ILE A 1 89 ? 3.986 -6.567 -8.648 1.00 95.12 89 ILE A N 1
ATOM 709 C CA . ILE A 1 89 ? 3.538 -7.123 -7.368 1.00 95.12 89 ILE A CA 1
ATOM 710 C C . ILE A 1 89 ? 3.545 -8.649 -7.464 1.00 95.12 89 ILE A C 1
ATOM 712 O O . ILE A 1 89 ? 2.939 -9.228 -8.366 1.00 95.12 89 ILE A O 1
ATOM 716 N N . THR A 1 90 ? 4.247 -9.299 -6.539 1.00 95.75 90 THR A N 1
ATOM 717 C CA . THR A 1 90 ? 4.313 -10.764 -6.433 1.00 95.75 90 THR A CA 1
ATOM 718 C C . THR A 1 90 ? 3.438 -11.292 -5.307 1.00 95.75 90 THR A C 1
ATOM 720 O O . THR A 1 90 ? 2.888 -12.384 -5.417 1.00 95.75 90 THR A O 1
ATOM 723 N N . SER A 1 91 ? 3.309 -10.522 -4.228 1.00 95.81 91 SER A N 1
ATOM 724 C CA . SER A 1 91 ? 2.488 -10.850 -3.065 1.00 95.81 91 SER A CA 1
ATOM 725 C C . SER A 1 91 ? 2.149 -9.592 -2.278 1.00 95.81 91 SER A C 1
ATOM 727 O O . SER A 1 91 ? 2.813 -8.561 -2.401 1.00 95.81 91 SER A O 1
ATOM 729 N N . TYR A 1 92 ? 1.107 -9.682 -1.459 1.00 96.25 92 TYR A N 1
ATOM 730 C CA . TYR A 1 92 ? 0.754 -8.645 -0.505 1.00 96.25 92 TYR A CA 1
ATOM 731 C C . TYR A 1 92 ? 0.191 -9.265 0.773 1.00 96.25 92 TYR A C 1
ATOM 733 O O . TYR A 1 92 ? -0.360 -10.366 0.757 1.00 96.25 92 TYR A O 1
ATOM 741 N N . SER A 1 93 ? 0.344 -8.553 1.883 1.00 96.56 93 SER A N 1
ATOM 742 C CA . SER A 1 93 ? -0.177 -8.939 3.194 1.00 96.56 93 SER A CA 1
ATOM 743 C C . SER A 1 93 ? -0.681 -7.712 3.933 1.00 96.56 93 SER A C 1
ATOM 745 O O . SER A 1 93 ? -0.098 -6.637 3.795 1.00 96.56 93 SER A O 1
ATOM 747 N N . TYR A 1 94 ? -1.728 -7.870 4.734 1.00 96.06 94 TYR A N 1
ATOM 748 C CA . TYR A 1 94 ? -2.327 -6.770 5.478 1.00 96.06 94 TYR A CA 1
ATOM 749 C C . TYR A 1 94 ? -2.910 -7.235 6.808 1.00 96.06 94 TYR A C 1
ATOM 751 O O . TYR A 1 94 ? -3.244 -8.410 6.978 1.00 96.06 94 TYR A O 1
ATOM 759 N N . THR A 1 95 ? -3.027 -6.305 7.749 1.00 93.56 95 THR A N 1
ATOM 760 C CA . THR A 1 95 ? -3.812 -6.491 8.974 1.00 93.56 95 THR A CA 1
ATOM 761 C C . THR A 1 95 ? -5.267 -6.087 8.734 1.00 93.56 95 THR A C 1
ATOM 763 O O . THR A 1 95 ? -5.569 -5.383 7.773 1.00 93.56 95 THR A O 1
ATOM 766 N N . THR A 1 96 ? -6.181 -6.562 9.583 1.00 91.06 96 THR A N 1
ATOM 767 C CA . THR A 1 96 ? -7.631 -6.411 9.379 1.00 91.06 96 THR A CA 1
ATOM 768 C C . THR A 1 96 ? -8.330 -5.778 10.583 1.00 91.06 96 THR A C 1
ATOM 770 O O . THR A 1 96 ? -9.269 -6.362 11.134 1.00 91.06 96 THR A O 1
ATOM 773 N N . HIS A 1 97 ? -7.843 -4.629 11.054 1.00 88.88 97 HIS A N 1
ATOM 774 C CA . HIS A 1 97 ? -8.518 -3.868 12.105 1.00 88.88 97 HIS A CA 1
ATOM 775 C C . HIS A 1 97 ? -9.759 -3.170 11.539 1.00 88.88 97 HIS A C 1
ATOM 777 O O . HIS A 1 97 ? -10.871 -3.490 11.954 1.00 88.88 97 HIS A O 1
ATOM 783 N N . LEU A 1 98 ? -9.582 -2.274 10.562 1.00 87.69 98 LEU A N 1
ATOM 784 C CA . LEU A 1 98 ? -10.669 -1.717 9.749 1.00 87.69 98 LEU A CA 1
ATOM 785 C C . LEU A 1 98 ? -10.525 -2.032 8.263 1.00 87.69 98 LEU A C 1
ATOM 787 O O . LEU A 1 98 ? -11.526 -1.948 7.556 1.00 87.69 98 LEU A O 1
ATOM 791 N N . ILE A 1 99 ? -9.338 -2.400 7.770 1.00 90.06 99 ILE A N 1
ATOM 792 C CA . ILE A 1 99 ? -9.218 -3.002 6.441 1.00 90.06 99 ILE A CA 1
ATOM 793 C C . ILE A 1 99 ? -9.995 -4.320 6.456 1.00 90.06 99 ILE A C 1
ATOM 795 O O . ILE A 1 99 ? -9.732 -5.218 7.256 1.00 90.06 99 ILE A O 1
ATOM 799 N N . ASP A 1 100 ? -10.966 -4.431 5.560 1.00 89.50 100 ASP A N 1
ATOM 800 C CA . ASP A 1 100 ? -11.718 -5.658 5.347 1.00 89.50 100 ASP A CA 1
ATOM 801 C C . ASP A 1 100 ? -10.988 -6.571 4.360 1.00 89.50 100 ASP A C 1
ATOM 803 O O . ASP A 1 100 ? -10.723 -7.744 4.628 1.00 89.50 100 ASP A O 1
ATOM 807 N N . SER A 1 101 ? -10.620 -6.006 3.211 1.00 90.56 101 SER A N 1
ATOM 808 C CA . SER A 1 101 ? -9.957 -6.728 2.135 1.00 90.56 101 SER A CA 1
ATOM 809 C C . SER A 1 101 ? -9.165 -5.790 1.230 1.00 90.56 101 SER A C 1
ATOM 811 O O . SER A 1 101 ? -9.429 -4.590 1.148 1.00 90.56 101 SER A O 1
ATOM 813 N N . VAL A 1 102 ? -8.177 -6.356 0.536 1.00 92.69 102 VAL A N 1
ATOM 814 C CA . VAL A 1 102 ? -7.380 -5.655 -0.475 1.00 92.69 102 VAL A CA 1
ATOM 815 C C . VAL A 1 102 ? -7.392 -6.469 -1.759 1.00 92.69 102 VAL A C 1
ATOM 817 O O . VAL A 1 102 ? -7.148 -7.679 -1.738 1.00 92.69 102 VAL A O 1
ATOM 820 N N . ALA A 1 103 ? -7.663 -5.799 -2.874 1.00 92.38 103 ALA A N 1
ATOM 821 C CA . ALA A 1 103 ? -7.627 -6.376 -4.207 1.00 92.38 103 ALA A CA 1
ATOM 822 C C . ALA A 1 103 ? -6.582 -5.656 -5.063 1.00 92.38 103 ALA A C 1
ATOM 824 O O . ALA A 1 103 ? -6.537 -4.430 -5.110 1.00 92.38 103 ALA A O 1
ATOM 825 N N . VAL A 1 104 ? -5.754 -6.429 -5.760 1.00 92.81 104 VAL A N 1
ATOM 826 C CA . VAL A 1 104 ? -4.832 -5.918 -6.779 1.00 92.81 104 VAL A CA 1
ATOM 827 C C . VAL A 1 104 ? -5.482 -6.171 -8.137 1.00 92.81 104 VAL A C 1
ATOM 829 O O . VAL A 1 104 ? -5.605 -7.320 -8.557 1.00 92.81 104 VAL A O 1
ATOM 832 N N . THR A 1 105 ? -5.958 -5.108 -8.786 1.00 91.25 105 THR A N 1
ATOM 833 C CA . THR A 1 105 ? -6.641 -5.167 -10.091 1.00 91.25 105 THR A CA 1
ATOM 834 C C . THR A 1 105 ? -5.645 -5.350 -11.232 1.00 91.25 105 THR A C 1
ATOM 836 O O . THR A 1 105 ? -5.940 -6.054 -12.196 1.00 91.25 105 THR A O 1
ATOM 839 N N . ASP A 1 106 ? -4.448 -4.777 -11.090 1.00 91.50 106 ASP A N 1
ATOM 840 C CA . ASP A 1 106 ? -3.306 -5.015 -11.967 1.00 91.50 106 ASP A CA 1
ATOM 841 C C . ASP A 1 106 ? -2.021 -5.129 -11.139 1.00 91.50 106 ASP A C 1
ATOM 843 O O . ASP A 1 106 ? -1.674 -4.257 -10.345 1.00 91.50 106 ASP A O 1
ATOM 847 N N . SER A 1 107 ? -1.303 -6.234 -11.335 1.00 91.62 107 SER A N 1
ATOM 848 C CA . SER A 1 107 ? -0.026 -6.497 -10.668 1.00 91.62 107 SER A CA 1
ATOM 849 C C . SER A 1 107 ? 1.121 -5.619 -11.173 1.00 91.62 107 SER A C 1
ATOM 851 O O . SER A 1 107 ? 2.153 -5.548 -10.508 1.00 91.62 107 SER A O 1
ATOM 853 N N . LEU A 1 108 ? 0.996 -5.008 -12.356 1.00 92.06 108 LEU A N 1
ATOM 854 C CA . LEU A 1 108 ? 2.048 -4.206 -12.965 1.00 92.06 108 LEU A CA 1
ATOM 855 C C . LEU A 1 108 ? 1.823 -2.718 -12.688 1.00 92.06 108 LEU A C 1
ATOM 857 O O . LEU A 1 108 ? 1.044 -2.047 -13.359 1.00 92.06 108 LEU A O 1
ATOM 861 N N . ILE A 1 109 ? 2.580 -2.181 -11.739 1.00 89.00 109 ILE A N 1
ATOM 862 C CA . ILE A 1 109 ? 2.604 -0.749 -11.461 1.00 89.00 109 ILE A CA 1
ATOM 863 C C . ILE A 1 109 ? 3.584 -0.083 -12.425 1.00 89.00 109 ILE A C 1
ATOM 865 O O . ILE A 1 109 ? 4.777 -0.408 -12.460 1.00 89.00 109 ILE A O 1
ATOM 869 N N . THR A 1 110 ? 3.065 0.856 -13.208 1.00 87.00 110 THR A N 1
ATOM 870 C CA . THR A 1 110 ? 3.826 1.685 -14.150 1.00 87.00 110 THR A CA 1
ATOM 871 C C . THR A 1 110 ? 3.610 3.163 -13.819 1.00 87.00 110 THR A C 1
ATOM 873 O O . THR A 1 110 ? 2.978 3.496 -12.820 1.00 87.00 110 THR A O 1
ATOM 876 N N . ASN A 1 111 ? 4.133 4.067 -14.644 1.00 78.00 111 ASN A N 1
ATOM 877 C CA . ASN A 1 111 ? 3.870 5.503 -14.529 1.00 78.00 111 ASN A CA 1
ATOM 878 C C . ASN A 1 111 ? 2.533 5.935 -15.164 1.00 78.00 111 ASN A C 1
ATOM 880 O O . ASN A 1 111 ? 2.266 7.133 -15.248 1.00 78.00 111 ASN A O 1
ATOM 884 N N . ILE A 1 112 ? 1.741 4.990 -15.679 1.00 81.50 112 ILE A N 1
ATOM 885 C CA . ILE A 1 112 ? 0.408 5.264 -16.213 1.00 81.50 112 ILE A CA 1
ATOM 886 C C . ILE A 1 112 ? -0.541 5.481 -15.036 1.00 81.50 112 ILE A C 1
ATOM 888 O O . ILE A 1 112 ? -0.592 4.664 -14.117 1.00 81.50 112 ILE A O 1
ATOM 892 N N . ASP A 1 113 ? -1.299 6.573 -15.087 1.00 79.88 113 ASP A N 1
ATOM 893 C CA . ASP A 1 113 ? -2.311 6.904 -14.086 1.00 79.88 113 ASP A CA 1
ATOM 894 C C . ASP A 1 113 ? -3.526 5.974 -14.233 1.00 79.88 113 ASP A C 1
ATOM 896 O O . ASP A 1 113 ? -4.425 6.199 -15.045 1.00 79.88 113 ASP A O 1
ATOM 900 N N . HIS A 1 114 ? -3.486 4.854 -13.512 1.00 84.00 114 HIS A N 1
ATOM 901 C CA . HIS A 1 114 ? -4.511 3.818 -13.517 1.00 84.00 114 HIS A CA 1
ATOM 902 C C . HIS A 1 114 ? -4.638 3.186 -12.126 1.00 84.00 114 HIS A C 1
ATOM 904 O O . HIS A 1 114 ? -3.647 2.954 -11.430 1.00 84.00 114 HIS A O 1
ATOM 910 N N . GLU A 1 115 ? -5.867 2.864 -11.727 1.00 86.25 115 GLU A N 1
ATOM 911 C CA . GLU A 1 115 ? -6.145 2.216 -10.448 1.00 86.25 115 GLU A CA 1
ATOM 912 C C . GLU A 1 115 ? -5.712 0.744 -10.473 1.00 86.25 115 GLU A C 1
ATOM 914 O O . GLU A 1 115 ? -6.295 -0.095 -11.160 1.00 86.25 115 GLU A O 1
ATOM 919 N N . THR A 1 116 ? -4.682 0.423 -9.696 1.00 90.75 116 THR A N 1
ATOM 920 C CA . THR A 1 116 ? -4.079 -0.920 -9.627 1.00 90.75 116 THR A CA 1
ATOM 921 C C . THR A 1 116 ? -4.375 -1.652 -8.318 1.00 90.75 116 THR A C 1
ATOM 923 O O . THR A 1 116 ? -4.220 -2.872 -8.235 1.00 90.75 116 THR A O 1
ATOM 926 N N . ILE A 1 117 ? -4.797 -0.921 -7.281 1.00 91.25 117 ILE A N 1
ATOM 927 C CA . ILE A 1 117 ? -5.009 -1.428 -5.924 1.00 91.25 117 ILE A CA 1
ATOM 928 C C . ILE A 1 117 ? -6.311 -0.839 -5.379 1.00 91.25 117 ILE A C 1
ATOM 930 O O . ILE A 1 117 ? -6.494 0.376 -5.376 1.00 91.25 117 ILE A O 1
ATOM 934 N N . GLN A 1 118 ? -7.182 -1.702 -4.866 1.00 91.81 118 GLN A N 1
ATOM 935 C CA . GLN A 1 118 ? -8.419 -1.345 -4.179 1.00 91.81 118 GLN A CA 1
ATOM 936 C C . GLN A 1 118 ? -8.337 -1.808 -2.723 1.00 91.81 118 GLN A C 1
ATOM 938 O O . GLN A 1 118 ? -8.033 -2.970 -2.449 1.00 91.81 118 GLN A O 1
ATOM 943 N N . ILE A 1 119 ? -8.601 -0.895 -1.788 1.00 89.69 119 ILE A N 1
ATOM 944 C CA . ILE A 1 119 ? -8.590 -1.158 -0.345 1.00 89.69 119 ILE A CA 1
ATOM 945 C C . ILE A 1 119 ? -10.009 -0.950 0.171 1.00 89.69 119 ILE A C 1
ATOM 947 O O . ILE A 1 119 ? -10.559 0.146 0.058 1.00 89.69 119 ILE A O 1
ATOM 951 N N . TYR A 1 120 ? -10.596 -2.000 0.732 1.00 88.75 120 TYR A N 1
ATOM 952 C CA . TYR A 1 120 ? -11.938 -1.971 1.296 1.00 88.75 120 TYR A CA 1
ATOM 953 C C . TYR A 1 120 ? -11.852 -1.839 2.810 1.00 88.75 120 TYR A C 1
ATOM 955 O O . TYR A 1 120 ? -11.129 -2.593 3.462 1.00 88.75 120 TYR A O 1
ATOM 963 N N . PHE A 1 121 ? -12.607 -0.897 3.369 1.00 85.31 121 PHE A N 1
ATOM 964 C CA . PHE A 1 121 ? -12.718 -0.705 4.811 1.00 85.31 121 PHE A CA 1
ATOM 965 C C . PHE A 1 121 ? -14.090 -1.149 5.302 1.00 85.31 121 PHE A C 1
ATOM 967 O O . PHE A 1 121 ? -15.091 -0.974 4.606 1.00 85.31 121 PHE A O 1
ATOM 974 N N . ARG A 1 122 ? -14.142 -1.675 6.525 1.00 82.81 122 ARG A N 1
ATOM 975 C CA . ARG A 1 122 ? -15.397 -1.922 7.234 1.00 82.81 122 ARG A CA 1
ATOM 976 C C . ARG A 1 122 ? -15.997 -0.589 7.657 1.00 82.81 122 ARG A C 1
ATOM 978 O O . ARG A 1 122 ? -15.360 0.180 8.377 1.00 82.81 122 ARG A O 1
ATOM 985 N N . THR A 1 123 ? -17.222 -0.326 7.225 1.00 74.38 123 THR A N 1
ATOM 986 C CA . THR A 1 123 ? -18.033 0.797 7.697 1.00 74.38 123 THR A CA 1
ATOM 987 C C . THR A 1 123 ? -19.141 0.259 8.599 1.00 74.38 123 THR A C 1
ATOM 989 O O . THR A 1 123 ? -19.581 -0.877 8.445 1.00 74.38 123 THR A O 1
ATOM 992 N N . ALA A 1 124 ? -19.590 1.057 9.566 1.00 66.50 124 ALA A N 1
ATOM 993 C CA . ALA A 1 124 ? -20.628 0.661 10.523 1.00 66.50 124 ALA A CA 1
ATOM 994 C C . ALA A 1 124 ? -22.043 0.548 9.908 1.00 66.50 124 ALA A C 1
ATOM 996 O O . ALA A 1 124 ? -23.017 0.488 10.644 1.00 66.50 124 ALA A O 1
ATOM 997 N N . GLU A 1 125 ? -22.175 0.551 8.579 1.00 55.97 125 GLU A N 1
ATOM 998 C CA . GLU A 1 125 ? -23.471 0.541 7.885 1.00 55.97 125 GLU A CA 1
ATOM 999 C C . GLU A 1 125 ? -24.059 -0.865 7.675 1.00 55.97 125 GLU A C 1
ATOM 1001 O O . GLU A 1 125 ? -25.154 -0.976 7.138 1.00 55.97 125 GLU A O 1
ATOM 1006 N N . GLU A 1 126 ? -23.408 -1.942 8.129 1.00 50.00 126 GLU A N 1
ATOM 1007 C CA . GLU A 1 126 ? -24.019 -3.282 8.128 1.00 50.00 126 GLU A CA 1
ATOM 1008 C C . GLU A 1 126 ? -24.747 -3.575 9.458 1.00 50.00 126 GLU A C 1
ATOM 1010 O O . GLU A 1 126 ? -24.359 -4.454 10.224 1.00 50.00 126 GLU A O 1
ATOM 1015 N N . GLU A 1 127 ? -25.832 -2.840 9.714 1.00 41.59 127 GLU A N 1
ATOM 1016 C CA . GLU A 1 127 ? -26.999 -3.359 10.442 1.00 41.59 127 GLU A CA 1
ATOM 1017 C C . GLU A 1 127 ? -28.127 -3.547 9.412 1.00 41.59 127 GLU A C 1
ATOM 1019 O O . GLU A 1 127 ? -28.986 -2.687 9.240 1.00 41.59 127 GLU A O 1
ATOM 1024 N N . GLU A 1 128 ? -28.094 -4.655 8.668 1.00 44.22 128 GLU A N 1
ATOM 1025 C CA . GLU A 1 128 ? -29.293 -5.178 8.002 1.00 44.22 128 GLU A CA 1
ATOM 1026 C C . GLU A 1 128 ? -29.861 -6.288 8.903 1.00 44.22 128 GLU A C 1
ATOM 1028 O O . GLU A 1 128 ? -29.181 -7.285 9.157 1.00 44.22 128 GLU A O 1
ATOM 1033 N N . GLU A 1 129 ? -31.065 -6.043 9.439 1.00 35.75 129 GLU A N 1
ATOM 1034 C CA . GLU A 1 129 ? -31.907 -6.978 10.214 1.00 35.75 129 GLU A CA 1
ATOM 1035 C C . GLU A 1 129 ? -32.136 -8.336 9.527 1.00 35.75 129 GLU A C 1
ATOM 1037 O O . GLU A 1 129 ? -32.326 -8.372 8.287 1.00 35.75 129 GLU A O 1
#

Sequence (129 aa):
MSTKQQITPDSVAVGGVDAPNDTLLLGPGSRVSQLYLPFRSTKPSTEFYFQYKQKALDFPWLVDTLRFDYVATPYFASEDCGAMYHYRITSYSYTTHLIDSVAVTDSLITNIDHETIQIYFRTAEEEEE